Protein AF-A0A534QLN1-F1 (afdb_monomer_lite)

Secondary structure (DSSP, 8-state):
-EEE-S-TTT--HHHHHHHHHHTTPPTT-EEE---HHHHHHHHHHTT---SSHHHHT-TT----EEEEEEGGGTEEEEEETTS-HHHHHHHHHHTTTS--TT----GGGG-S-PPS----PPPTT-PPPPPPPPPPPPPP-

pLDDT: mean 77.57, std 23.84, range [29.12, 98.19]

Sequence (141 aa):
MYSITLKPEGDTAAVLKRYAATHGVKPGWLFLTGGRDDVETLRRRLGFVDPDPAVDADTSQHIGVVLYGNDALDRWAACPALTDPDEIAKYVLWMDGGKVAGMRIDASVDRVSRPGRARRWRPCGAAPSARAARPLPRRCA

Foldseek 3Di:
DEAEAQCLV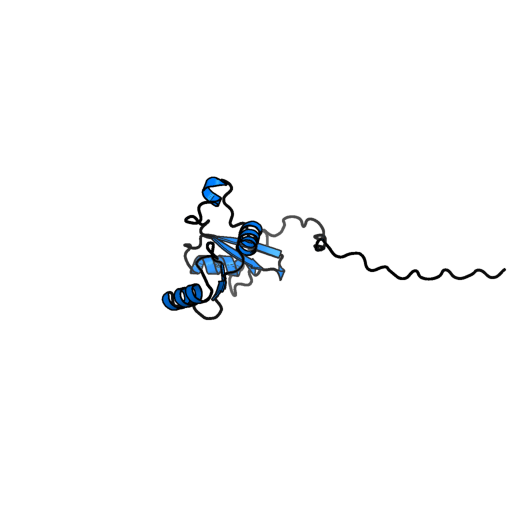PCDPVNVVVVCVVVVPDPPYYYDHDDNVVSVVCCVVQVFADPDVVQRPPSVDTPQWDKDADVVVPDIDIDHVPPDVVVVVVVNVVRVPQPPPPDDDDPPVVPPDDDPDDDPDDDPDDDDDDDDDDDDDDDDD

Structure (mmCIF, N/CA/C/O backbone):
data_AF-A0A534QLN1-F1
#
_entry.id   AF-A0A534QLN1-F1
#
loop_
_atom_site.group_PDB
_atom_site.id
_atom_site.type_symbol
_atom_site.label_atom_id
_atom_site.label_alt_id
_atom_site.label_comp_id
_atom_site.label_asym_id
_atom_site.label_entity_id
_atom_site.label_seq_id
_atom_site.pdbx_PDB_ins_code
_atom_site.Cartn_x
_atom_site.Cartn_y
_atom_site.Cartn_z
_atom_site.occupancy
_atom_site.B_iso_or_equiv
_atom_site.auth_seq_id
_atom_site.auth_comp_id
_atom_site.auth_asym_id
_atom_site.auth_atom_id
_atom_site.pdbx_PDB_model_num
ATOM 1 N N . MET A 1 1 ? -1.402 4.164 6.921 1.00 92.31 1 MET A N 1
ATOM 2 C CA . MET A 1 1 ? -0.892 3.087 6.043 1.00 92.31 1 MET A CA 1
ATOM 3 C C . MET A 1 1 ? -1.979 2.690 5.059 1.00 92.31 1 MET A C 1
ATOM 5 O O . MET A 1 1 ? -3.153 2.779 5.407 1.00 92.31 1 MET A O 1
ATOM 9 N N . TYR A 1 2 ? -1.607 2.280 3.850 1.00 95.38 2 TYR A N 1
ATOM 10 C CA . TYR A 1 2 ? -2.551 1.836 2.827 1.00 95.38 2 TYR A CA 1
ATOM 11 C C . TYR A 1 2 ? -2.143 0.455 2.316 1.00 95.38 2 TYR A C 1
ATOM 13 O O . TYR A 1 2 ? -0.972 0.242 2.013 1.00 95.38 2 TYR A O 1
ATOM 21 N N . SER A 1 3 ? -3.105 -0.457 2.207 1.00 95.12 3 SER A N 1
ATOM 22 C CA . SER A 1 3 ? -2.960 -1.741 1.515 1.00 95.12 3 SER A CA 1
ATOM 23 C C . SER A 1 3 ? -3.901 -1.748 0.320 1.00 95.12 3 SER A C 1
ATOM 25 O O . SER A 1 3 ? -5.092 -1.502 0.485 1.00 95.12 3 SER A O 1
ATOM 27 N N . ILE A 1 4 ? -3.379 -1.996 -0.876 1.00 95.19 4 ILE A N 1
ATOM 28 C CA . ILE A 1 4 ? -4.146 -1.984 -2.127 1.00 95.19 4 ILE A CA 1
ATOM 29 C C . ILE A 1 4 ? -4.234 -3.428 -2.623 1.00 95.19 4 ILE A C 1
ATOM 31 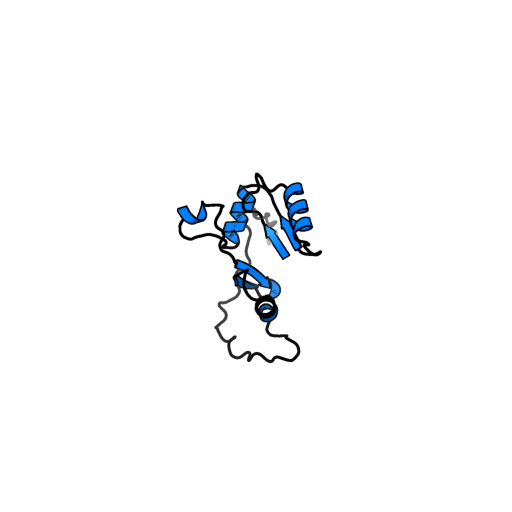O O . ILE A 1 4 ? -3.216 -4.117 -2.665 1.00 95.19 4 ILE A O 1
ATOM 35 N N . THR A 1 5 ? -5.437 -3.901 -2.950 1.00 95.06 5 THR A N 1
ATOM 36 C CA . THR A 1 5 ? -5.625 -5.259 -3.491 1.00 95.06 5 THR A CA 1
ATOM 37 C C . THR A 1 5 ? -5.010 -5.419 -4.889 1.00 95.06 5 THR A C 1
ATOM 39 O O . THR A 1 5 ? -4.990 -4.470 -5.668 1.00 95.06 5 THR A O 1
ATOM 42 N N . LEU A 1 6 ? -4.562 -6.636 -5.224 1.00 93.19 6 LEU A N 1
ATOM 43 C CA . LEU A 1 6 ? -4.213 -7.056 -6.591 1.00 93.19 6 LEU A CA 1
ATOM 44 C C . LEU A 1 6 ? -5.404 -7.649 -7.367 1.00 93.19 6 LEU A C 1
ATOM 46 O O . LEU A 1 6 ? -5.293 -7.888 -8.566 1.00 93.19 6 LEU A O 1
ATOM 50 N N . LYS A 1 7 ? -6.528 -7.924 -6.692 1.00 93.94 7 LYS A N 1
ATOM 51 C CA . LYS A 1 7 ? -7.698 -8.638 -7.231 1.00 93.94 7 LYS A CA 1
ATOM 52 C C . LYS A 1 7 ? -8.984 -7.828 -7.021 1.00 93.94 7 LYS A C 1
ATOM 54 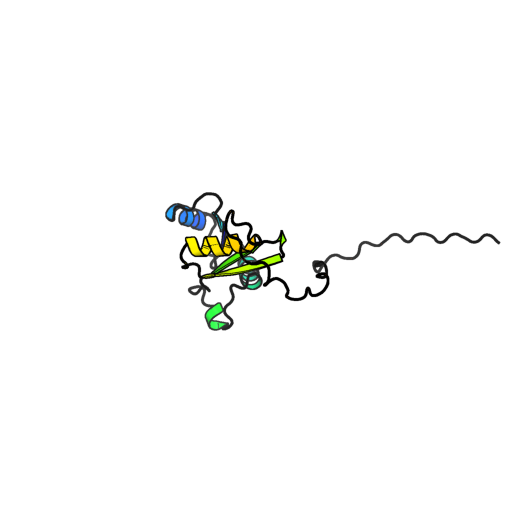O O . LYS A 1 7 ? -9.890 -8.289 -6.318 1.00 93.94 7 LYS A O 1
ATOM 59 N N . PRO A 1 8 ? -9.085 -6.616 -7.597 1.00 95.38 8 PRO A N 1
ATOM 60 C CA . PRO A 1 8 ? -10.215 -5.718 -7.363 1.00 95.38 8 PRO A CA 1
ATOM 61 C C . PRO A 1 8 ? -11.581 -6.301 -7.755 1.00 95.38 8 PRO A C 1
ATOM 63 O O . PRO A 1 8 ? -12.601 -5.880 -7.214 1.00 95.38 8 PRO A O 1
ATOM 66 N N . GLU A 1 9 ? -11.624 -7.287 -8.654 1.00 94.69 9 GLU A N 1
ATOM 67 C CA . GLU A 1 9 ? -12.858 -7.943 -9.096 1.00 94.69 9 GLU A CA 1
ATOM 68 C C . GLU A 1 9 ? -13.496 -8.814 -8.000 1.00 94.69 9 GLU A C 1
ATOM 70 O O . GLU A 1 9 ? -14.715 -8.979 -7.977 1.00 94.69 9 GLU A O 1
ATOM 75 N N . GLY A 1 10 ? -12.684 -9.368 -7.091 1.00 94.81 10 GLY A N 1
ATOM 76 C CA . GLY A 1 10 ? -13.143 -10.181 -5.957 1.00 94.81 10 GLY A CA 1
ATOM 77 C C . GLY A 1 10 ? -13.092 -9.436 -4.621 1.00 94.81 10 GLY A C 1
ATOM 78 O O . GLY A 1 10 ? -13.991 -9.571 -3.784 1.00 94.81 10 GLY A O 1
ATOM 79 N N . ASP A 1 11 ? -12.077 -8.594 -4.438 1.00 96.81 11 ASP A N 1
ATOM 80 C CA . ASP A 1 11 ? -11.823 -7.859 -3.202 1.00 96.81 11 ASP A CA 1
ATOM 81 C C . ASP A 1 11 ? -12.642 -6.568 -3.148 1.00 96.81 11 ASP A C 1
ATOM 83 O O . ASP A 1 11 ? -12.138 -5.442 -3.207 1.00 96.81 11 ASP A O 1
ATOM 87 N N . THR A 1 12 ? -13.957 -6.741 -3.023 1.00 97.38 12 THR A N 1
ATOM 88 C CA . THR A 1 12 ? -14.887 -5.628 -2.820 1.00 97.38 12 THR A CA 1
ATOM 89 C C . THR A 1 12 ? -14.611 -4.913 -1.495 1.00 97.38 12 THR A C 1
ATOM 91 O O . THR A 1 12 ? -14.087 -5.493 -0.540 1.00 97.38 12 THR A O 1
ATOM 94 N N . ALA A 1 13 ? -15.056 -3.661 -1.370 1.00 96.94 13 ALA A N 1
ATOM 95 C CA . ALA A 1 13 ? -14.912 -2.898 -0.128 1.00 96.94 13 ALA A CA 1
ATOM 96 C C . ALA A 1 13 ? -15.505 -3.625 1.099 1.00 96.94 13 ALA A C 1
ATOM 98 O O . ALA A 1 13 ? -14.961 -3.539 2.200 1.00 96.94 13 ALA A O 1
ATOM 99 N N . ALA A 1 14 ? -16.596 -4.380 0.923 1.00 97.81 14 ALA A N 1
ATOM 100 C CA . ALA A 1 14 ? -17.194 -5.176 1.993 1.00 97.81 14 ALA A CA 1
ATOM 101 C C . ALA A 1 14 ? -16.312 -6.370 2.402 1.00 97.81 14 ALA A C 1
ATOM 103 O O . ALA A 1 14 ? -16.180 -6.644 3.598 1.00 97.81 14 ALA A O 1
ATOM 104 N N . VAL A 1 15 ? -15.693 -7.053 1.432 1.00 98.19 15 VAL A N 1
ATOM 105 C CA . VAL A 1 15 ? -14.738 -8.148 1.672 1.00 98.19 15 VAL A CA 1
ATOM 106 C C . VAL A 1 15 ? -13.506 -7.617 2.401 1.00 98.19 15 VAL A C 1
ATOM 108 O O . VAL A 1 15 ? -13.159 -8.132 3.461 1.00 98.19 15 VAL A O 1
ATOM 111 N N . LEU A 1 16 ? -12.916 -6.522 1.918 1.00 98.12 16 LEU A N 1
ATOM 112 C CA . LEU A 1 16 ? -11.744 -5.903 2.542 1.00 98.12 16 LEU A CA 1
ATOM 113 C C . LEU A 1 16 ? -12.035 -5.366 3.947 1.00 98.12 16 LEU A C 1
ATOM 115 O O . LEU A 1 16 ? -11.206 -5.499 4.845 1.00 98.12 16 LEU A O 1
ATOM 119 N N . LYS A 1 17 ? -13.234 -4.820 4.186 1.00 96.94 17 LYS A N 1
ATOM 120 C CA . LYS A 1 17 ? -13.655 -4.401 5.530 1.00 96.94 17 LYS A CA 1
ATOM 121 C C . LYS A 1 17 ? -13.719 -5.584 6.498 1.00 96.94 17 LYS A C 1
ATOM 123 O O . LYS A 1 17 ? -13.286 -5.454 7.642 1.00 96.94 17 LYS A O 1
ATOM 128 N N . ARG A 1 18 ? -14.245 -6.732 6.053 1.00 97.88 18 ARG A N 1
ATOM 129 C CA . ARG A 1 18 ? -14.246 -7.970 6.851 1.00 97.88 18 ARG A CA 1
ATOM 130 C C . ARG A 1 18 ? -12.822 -8.462 7.089 1.00 97.88 18 ARG A C 1
ATOM 132 O O . ARG A 1 18 ? -12.481 -8.736 8.232 1.00 97.88 18 ARG A O 1
ATOM 139 N N . TYR A 1 19 ? -11.988 -8.484 6.051 1.00 97.44 19 TYR A N 1
ATOM 140 C CA . TYR A 1 19 ? -10.581 -8.868 6.149 1.00 97.44 19 TYR A CA 1
ATOM 141 C C . TYR A 1 19 ? -9.831 -8.030 7.194 1.00 97.44 19 TYR A C 1
ATOM 143 O O . TYR A 1 19 ? -9.180 -8.585 8.079 1.00 97.44 19 TYR A O 1
ATOM 151 N N . ALA A 1 20 ? -9.977 -6.703 7.148 1.00 97.25 20 ALA A N 1
ATOM 152 C CA . ALA A 1 20 ? -9.347 -5.792 8.099 1.00 97.25 20 ALA A CA 1
ATOM 153 C C . ALA A 1 20 ? -9.827 -6.030 9.544 1.00 97.25 20 ALA A C 1
ATOM 155 O O . ALA A 1 20 ? -9.020 -6.010 10.474 1.00 97.25 20 ALA A O 1
ATOM 156 N N . ALA A 1 21 ? -11.123 -6.304 9.737 1.00 96.81 21 ALA A N 1
ATOM 157 C CA . ALA A 1 21 ? -11.677 -6.632 11.050 1.00 96.81 21 ALA A CA 1
ATOM 158 C C . ALA A 1 21 ? -11.121 -7.959 11.594 1.00 96.81 21 ALA A C 1
ATOM 160 O O . ALA A 1 21 ? -10.713 -8.015 12.753 1.00 96.81 21 ALA A O 1
ATOM 161 N N . THR A 1 22 ? -11.045 -9.000 10.758 1.00 97.75 22 THR A N 1
ATOM 162 C CA . THR A 1 22 ? -10.487 -10.311 11.129 1.00 97.75 22 THR A CA 1
ATOM 163 C C . THR A 1 22 ? -9.024 -10.217 11.564 1.00 97.75 22 THR A C 1
ATOM 165 O O . THR A 1 22 ? -8.622 -10.915 12.488 1.00 97.75 22 THR A O 1
ATOM 168 N N . HIS A 1 23 ? -8.243 -9.322 10.954 1.00 96.31 23 HIS A N 1
ATOM 169 C CA . HIS A 1 23 ? -6.825 -9.128 11.277 1.00 96.31 23 HIS A CA 1
ATOM 170 C C . HIS A 1 23 ? -6.572 -8.061 12.356 1.00 96.31 23 HIS A C 1
ATOM 172 O O . HIS A 1 23 ? -5.424 -7.711 12.618 1.00 96.31 23 HIS A O 1
ATOM 178 N N . GLY A 1 24 ? -7.620 -7.521 12.990 1.00 96.38 24 GLY A N 1
ATOM 179 C CA . GLY A 1 24 ? -7.469 -6.562 14.090 1.00 96.38 24 GLY A CA 1
ATOM 180 C C . GLY A 1 24 ? -6.805 -5.239 13.690 1.00 96.38 24 GLY A C 1
ATOM 181 O O . GLY A 1 24 ? -6.156 -4.598 14.525 1.00 96.38 24 GLY A O 1
ATOM 182 N N . VAL A 1 25 ? -6.961 -4.834 12.425 1.00 96.44 25 VAL A N 1
ATOM 183 C CA . VAL A 1 25 ? -6.364 -3.617 11.859 1.00 96.44 25 VAL A CA 1
ATOM 184 C C . VAL A 1 25 ? -6.780 -2.386 12.669 1.00 96.44 25 VAL A C 1
ATOM 186 O O . VAL A 1 25 ? -7.945 -2.214 13.034 1.00 96.44 25 VAL A O 1
ATOM 189 N N . LYS A 1 26 ? -5.810 -1.516 12.969 1.00 94.44 26 LYS A N 1
ATOM 190 C CA . LYS A 1 26 ? -6.013 -0.312 13.786 1.00 94.44 26 LYS A CA 1
ATOM 191 C C . LYS A 1 26 ? -6.436 0.896 12.938 1.00 94.44 26 LYS A C 1
ATOM 193 O O . LYS A 1 26 ? -6.128 0.944 11.743 1.00 94.44 26 LYS A O 1
ATOM 198 N N . PRO A 1 27 ? -7.110 1.897 13.541 1.00 94.81 27 PRO A N 1
ATOM 199 C CA . PRO A 1 27 ? -7.417 3.152 12.859 1.00 94.81 27 PRO A CA 1
ATOM 200 C C . PRO A 1 27 ? -6.172 3.773 12.208 1.00 94.81 27 PRO A C 1
ATOM 202 O O . PRO A 1 27 ? -5.085 3.736 12.778 1.00 94.81 27 PRO A O 1
ATOM 205 N N . GLY A 1 28 ? -6.332 4.343 11.012 1.00 94.50 28 GLY A N 1
ATOM 206 C CA . GLY A 1 28 ? -5.226 4.917 10.232 1.00 94.50 28 GLY A CA 1
ATOM 207 C C . GLY A 1 28 ? -4.561 3.949 9.244 1.00 94.50 28 GLY A C 1
ATOM 208 O O . GLY A 1 28 ? -3.730 4.380 8.438 1.00 94.50 28 GLY A O 1
ATOM 209 N N . TRP A 1 29 ? -4.942 2.667 9.242 1.00 96.81 29 TRP A N 1
ATOM 210 C CA . TRP A 1 29 ? -4.609 1.723 8.175 1.00 96.81 29 TRP A CA 1
ATOM 211 C C . TRP A 1 29 ? -5.853 1.396 7.345 1.00 96.81 29 TRP A C 1
ATOM 213 O O . TRP A 1 29 ? -6.829 0.845 7.850 1.00 96.81 29 TRP A O 1
ATOM 223 N N . LEU A 1 30 ? -5.822 1.768 6.065 1.00 96.56 30 LEU A N 1
ATOM 224 C CA . LEU A 1 30 ? -6.920 1.572 5.124 1.00 96.56 30 LEU A CA 1
ATOM 225 C C . LEU A 1 30 ? -6.602 0.484 4.096 1.00 96.56 30 LEU A C 1
ATOM 227 O O . LEU A 1 30 ? -5.482 0.391 3.598 1.00 96.56 30 LEU A O 1
ATOM 231 N N . PHE A 1 31 ? -7.621 -0.305 3.765 1.00 97.62 31 PHE A N 1
ATOM 232 C CA . PHE A 1 31 ? -7.591 -1.306 2.703 1.00 97.62 31 PHE A CA 1
ATOM 233 C C . PHE A 1 31 ? -8.395 -0.770 1.521 1.00 97.62 31 PHE A C 1
ATOM 235 O O . PHE A 1 31 ? -9.548 -0.369 1.689 1.00 97.62 31 PHE A O 1
ATOM 242 N N . LEU A 1 32 ? -7.767 -0.718 0.352 1.00 96.88 32 LEU A N 1
ATOM 243 C CA . LEU A 1 32 ? -8.268 -0.036 -0.833 1.00 96.88 32 LEU A CA 1
ATOM 244 C C . LEU A 1 32 ? -8.487 -1.027 -1.980 1.00 96.88 32 LEU A C 1
ATOM 246 O O . LEU A 1 32 ? -7.720 -1.971 -2.166 1.00 96.88 32 LEU A O 1
ATOM 250 N N . THR A 1 33 ? -9.528 -0.756 -2.761 1.00 97.50 33 THR A N 1
ATOM 251 C CA . THR A 1 33 ? -9.886 -1.430 -4.016 1.00 97.50 33 THR A CA 1
ATOM 252 C C . THR A 1 33 ? -10.358 -0.376 -5.023 1.00 97.50 33 THR A C 1
ATOM 254 O O . THR A 1 33 ? -10.503 0.793 -4.654 1.00 97.50 33 THR A O 1
ATOM 257 N N . GLY A 1 34 ? -10.583 -0.748 -6.281 1.00 96.19 34 GLY A N 1
ATOM 258 C CA . GLY A 1 34 ? -10.936 0.199 -7.341 1.00 96.19 34 GLY A CA 1
ATOM 259 C C . GLY A 1 34 ? -11.131 -0.464 -8.700 1.00 96.19 34 GLY A C 1
ATOM 260 O O . GLY A 1 34 ? -11.367 -1.666 -8.777 1.00 96.19 34 GLY A O 1
ATOM 261 N N . GLY A 1 35 ? -11.038 0.318 -9.777 1.00 96.94 35 GLY A N 1
ATOM 262 C CA . GLY A 1 35 ? -11.006 -0.227 -11.132 1.00 96.94 35 GLY A CA 1
ATOM 263 C C . GLY A 1 35 ? -9.721 -1.019 -11.383 1.00 96.94 35 GLY A C 1
ATOM 264 O O . GLY A 1 35 ? -8.659 -0.665 -10.870 1.00 96.94 35 GLY A O 1
ATOM 265 N N . ARG A 1 36 ? -9.805 -2.077 -12.198 1.00 95.31 36 ARG A N 1
ATOM 266 C CA . ARG A 1 36 ? -8.650 -2.914 -12.566 1.00 95.31 36 ARG A CA 1
ATOM 267 C C . ARG A 1 36 ? -7.493 -2.088 -13.130 1.00 95.31 36 ARG A C 1
ATOM 269 O O . ARG A 1 36 ? -6.362 -2.224 -12.674 1.00 95.31 36 ARG A O 1
ATOM 276 N N . ASP A 1 37 ? -7.799 -1.198 -14.069 1.00 96.31 37 ASP A N 1
ATOM 277 C CA . ASP A 1 37 ? -6.800 -0.364 -14.743 1.00 96.31 37 ASP A CA 1
ATOM 278 C C . ASP A 1 37 ? -6.174 0.674 -13.799 1.00 96.31 37 ASP A C 1
ATOM 280 O O . ASP A 1 37 ? -4.988 0.989 -13.919 1.00 96.31 37 ASP A O 1
ATOM 284 N N . ASP A 1 38 ? -6.936 1.169 -12.819 1.00 96.81 38 ASP A N 1
ATOM 285 C CA . ASP A 1 38 ? -6.433 2.095 -11.800 1.00 96.81 38 ASP A CA 1
ATOM 286 C C . ASP A 1 38 ? -5.466 1.388 -10.847 1.00 96.81 38 ASP A C 1
ATOM 288 O O . ASP A 1 38 ? -4.374 1.891 -10.575 1.00 96.81 38 ASP A O 1
ATOM 292 N N . VAL A 1 39 ? -5.845 0.198 -10.367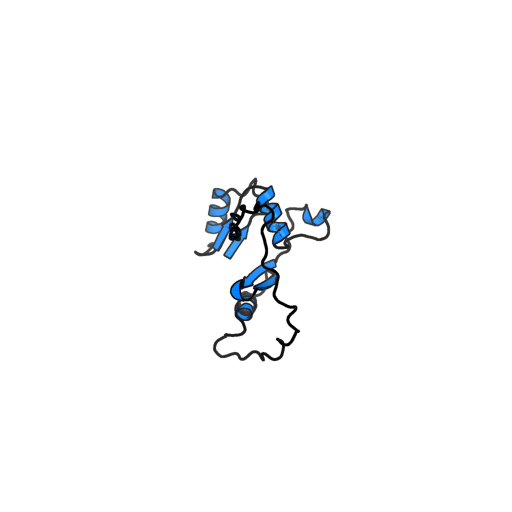 1.00 95.56 39 VAL A N 1
ATOM 293 C CA . VAL A 1 39 ? -4.995 -0.643 -9.512 1.00 95.56 39 VAL A CA 1
ATOM 294 C C . VAL A 1 39 ? -3.702 -0.998 -10.241 1.00 95.56 39 VAL A C 1
ATOM 296 O O . VAL A 1 39 ? -2.620 -0.829 -9.680 1.00 95.56 39 VAL A O 1
ATOM 299 N N . GLU A 1 40 ? -3.795 -1.411 -11.504 1.00 94.12 40 GLU A N 1
ATOM 300 C CA . GLU A 1 40 ? -2.629 -1.738 -12.323 1.00 94.12 40 GLU A CA 1
ATOM 301 C C . GLU A 1 40 ? -1.734 -0.515 -12.562 1.00 94.12 40 GLU A C 1
ATOM 303 O O . GLU A 1 40 ? -0.507 -0.590 -12.445 1.00 94.12 40 GLU A O 1
ATOM 308 N N . THR A 1 41 ? -2.336 0.646 -12.825 1.00 96.31 41 THR A N 1
ATOM 309 C CA . THR A 1 41 ? -1.600 1.905 -12.971 1.00 96.31 41 THR A CA 1
ATOM 310 C C . THR A 1 41 ? -0.841 2.250 -11.692 1.00 96.31 41 THR A C 1
ATOM 312 O O . THR A 1 41 ? 0.349 2.569 -11.756 1.00 96.31 41 THR A O 1
ATOM 315 N N . LEU A 1 42 ? -1.489 2.165 -10.527 1.00 95.06 42 LEU A N 1
ATOM 316 C CA . LEU A 1 42 ? -0.852 2.427 -9.235 1.00 95.06 42 LEU A CA 1
ATOM 317 C C . LEU A 1 42 ? 0.287 1.444 -8.972 1.00 95.06 42 LEU A C 1
ATOM 319 O O . LEU A 1 42 ? 1.395 1.872 -8.653 1.00 95.06 42 LEU A O 1
ATOM 323 N N . ARG A 1 43 ? 0.046 0.146 -9.168 1.00 93.56 43 ARG A N 1
ATOM 324 C CA . ARG A 1 43 ? 1.040 -0.914 -8.986 1.00 93.56 43 ARG A CA 1
ATOM 325 C C . ARG A 1 43 ? 2.305 -0.642 -9.804 1.00 93.56 43 ARG A C 1
ATOM 327 O O . ARG A 1 43 ? 3.403 -0.635 -9.246 1.00 93.56 43 ARG A O 1
ATOM 334 N N . ARG A 1 44 ? 2.153 -0.303 -11.092 1.00 92.94 44 ARG A N 1
ATOM 335 C CA . ARG A 1 4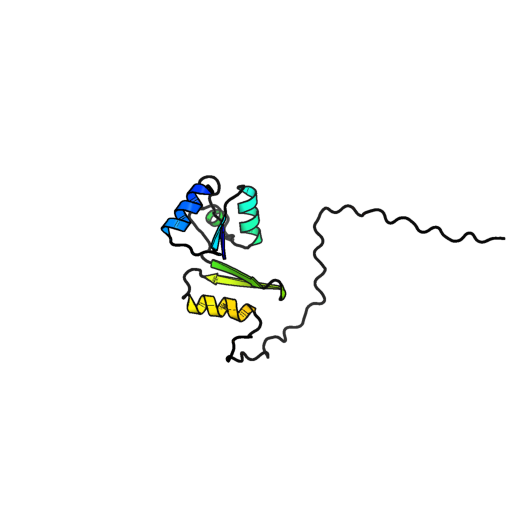4 ? 3.278 0.049 -11.977 1.00 92.94 44 ARG A CA 1
ATOM 336 C C . ARG A 1 44 ? 3.987 1.335 -11.570 1.00 92.94 44 ARG A C 1
ATOM 338 O O . ARG A 1 44 ? 5.214 1.380 -11.564 1.00 92.94 44 ARG A O 1
ATOM 345 N N . ARG A 1 45 ? 3.242 2.385 -11.220 1.00 94.12 45 ARG A N 1
ATOM 346 C CA . ARG A 1 45 ? 3.819 3.690 -10.844 1.00 94.12 45 ARG A CA 1
ATOM 347 C C . ARG A 1 45 ? 4.552 3.664 -9.509 1.00 94.12 45 ARG A C 1
ATOM 349 O O . ARG A 1 45 ? 5.500 4.421 -9.341 1.00 94.12 45 ARG A O 1
ATOM 356 N N . LEU A 1 46 ? 4.125 2.800 -8.596 1.00 92.25 46 LEU A N 1
ATOM 357 C CA . LEU A 1 46 ? 4.743 2.606 -7.287 1.00 92.25 46 LEU A CA 1
ATOM 358 C C . LEU A 1 46 ? 5.875 1.564 -7.311 1.00 92.25 46 LEU A C 1
ATOM 360 O O . LEU A 1 46 ? 6.497 1.327 -6.282 1.00 92.25 46 LEU A O 1
ATOM 364 N N . GLY A 1 47 ? 6.167 0.960 -8.469 1.00 91.12 47 GLY A N 1
ATOM 365 C CA . GLY A 1 47 ? 7.278 0.019 -8.626 1.00 91.12 47 GLY A CA 1
ATOM 366 C C . GLY A 1 47 ? 7.002 -1.396 -8.107 1.00 91.12 47 GLY A C 1
ATOM 367 O O . GLY A 1 47 ? 7.939 -2.168 -7.943 1.00 91.12 47 GLY A O 1
ATOM 368 N N . PHE A 1 48 ? 5.740 -1.765 -7.875 1.00 91.94 48 PHE A N 1
ATOM 369 C CA . PHE A 1 48 ? 5.339 -3.119 -7.475 1.00 91.94 48 PHE A CA 1
ATOM 370 C C . PHE A 1 48 ? 5.206 -4.050 -8.690 1.00 91.94 48 PHE A C 1
ATOM 372 O O . PHE A 1 48 ? 4.154 -4.651 -8.900 1.00 91.94 48 PHE A O 1
ATOM 379 N N . VAL A 1 49 ? 6.249 -4.119 -9.518 1.00 91.56 49 VAL A N 1
ATOM 380 C CA . VAL A 1 49 ? 6.276 -4.850 -10.795 1.00 91.56 49 VAL A CA 1
ATOM 381 C C . VAL A 1 49 ? 7.454 -5.804 -10.807 1.00 91.56 49 VAL A C 1
ATOM 383 O O . VAL A 1 49 ? 8.563 -5.403 -10.456 1.00 91.56 49 VAL A O 1
ATOM 386 N N . ASP A 1 50 ? 7.215 -7.036 -11.242 1.00 92.06 50 ASP A N 1
ATOM 387 C CA . ASP A 1 50 ? 8.295 -7.973 -11.530 1.00 92.06 50 ASP A CA 1
ATOM 388 C C . ASP A 1 50 ? 8.870 -7.698 -12.934 1.00 92.06 50 ASP A C 1
ATOM 390 O O . ASP A 1 50 ? 8.106 -7.447 -13.875 1.00 92.06 50 ASP A O 1
ATOM 394 N N . PRO A 1 51 ? 10.205 -7.684 -13.115 1.00 91.19 51 PRO A N 1
ATOM 395 C CA . PRO A 1 51 ? 10.803 -7.525 -14.437 1.00 91.19 51 PRO A CA 1
ATOM 396 C C . PRO A 1 51 ? 10.475 -8.674 -15.403 1.00 91.19 51 PRO A C 1
ATOM 398 O O . PRO A 1 51 ? 10.522 -8.445 -16.613 1.00 91.19 51 PRO A O 1
ATOM 401 N N . ASP A 1 52 ? 10.158 -9.876 -14.910 1.00 93.81 52 ASP A N 1
ATOM 402 C CA . ASP A 1 52 ? 9.654 -10.982 -15.722 1.00 93.81 52 ASP A CA 1
ATOM 403 C C . ASP A 1 52 ? 8.125 -10.858 -15.896 1.00 93.81 52 ASP A C 1
ATOM 405 O O . ASP A 1 52 ? 7.374 -11.036 -14.934 1.00 93.81 52 ASP A O 1
ATOM 409 N N . PRO A 1 53 ? 7.616 -10.608 -17.121 1.00 92.56 53 PRO A N 1
ATOM 410 C CA . PRO A 1 53 ? 6.183 -10.452 -17.361 1.00 92.56 53 PRO A CA 1
ATOM 411 C C . PRO A 1 53 ? 5.342 -11.683 -17.006 1.00 92.56 53 PRO A C 1
ATOM 413 O O . PRO A 1 53 ? 4.157 -11.537 -16.710 1.00 92.56 53 PRO A O 1
ATOM 416 N N . ALA A 1 54 ? 5.915 -12.890 -17.068 1.00 94.12 54 ALA A N 1
ATOM 417 C CA . ALA A 1 54 ? 5.196 -14.111 -16.719 1.00 94.12 54 ALA A CA 1
ATOM 418 C C . ALA A 1 54 ? 4.987 -14.216 -15.202 1.00 94.12 54 ALA A C 1
ATOM 420 O O . ALA A 1 54 ? 3.913 -14.624 -14.764 1.00 94.12 54 ALA A O 1
ATOM 421 N N . VAL A 1 55 ? 5.985 -13.797 -14.417 1.00 92.69 55 VAL A N 1
ATOM 422 C CA . VAL A 1 55 ? 5.891 -13.708 -12.953 1.00 92.69 55 VAL A CA 1
ATOM 423 C C . VAL A 1 55 ? 4.980 -12.548 -12.548 1.00 92.69 55 VAL A C 1
ATOM 425 O O . VAL A 1 55 ? 4.107 -12.725 -11.705 1.00 92.69 55 VAL A O 1
ATOM 428 N N . ASP A 1 56 ? 5.109 -11.390 -13.203 1.00 92.19 56 ASP A N 1
ATOM 429 C CA . ASP A 1 56 ? 4.286 -10.196 -12.952 1.00 92.19 56 ASP A CA 1
ATOM 430 C C . ASP A 1 56 ? 2.786 -10.444 -13.176 1.00 92.19 56 ASP A C 1
ATOM 432 O O . ASP A 1 56 ? 1.939 -9.881 -12.481 1.00 92.19 56 ASP A O 1
ATOM 436 N N . ALA A 1 57 ? 2.449 -11.287 -14.158 1.00 90.56 57 ALA A N 1
ATOM 437 C CA . ALA A 1 57 ? 1.072 -11.652 -14.474 1.00 90.56 57 ALA A CA 1
ATOM 438 C C . ALA A 1 57 ? 0.448 -12.623 -13.453 1.00 90.56 57 ALA A C 1
ATOM 440 O O . ALA A 1 57 ? -0.783 -12.718 -13.372 1.00 90.56 57 ALA A O 1
ATOM 441 N N . ASP A 1 58 ? 1.257 -13.343 -12.669 1.00 91.62 58 ASP A N 1
ATOM 442 C CA . ASP A 1 58 ? 0.761 -14.246 -11.635 1.00 91.62 58 ASP A CA 1
ATOM 443 C C . ASP A 1 58 ? 0.350 -13.465 -10.379 1.00 91.62 58 ASP A C 1
ATOM 445 O O . ASP A 1 58 ? 1.133 -13.202 -9.472 1.00 91.62 58 ASP A O 1
ATOM 449 N N . THR A 1 59 ? -0.943 -13.158 -10.283 1.00 86.00 59 THR A N 1
ATOM 450 C CA . THR A 1 59 ? -1.543 -12.462 -9.127 1.00 86.00 59 THR A CA 1
ATOM 451 C C . THR A 1 59 ? -1.511 -13.246 -7.805 1.00 86.00 59 THR A C 1
ATOM 453 O O . THR A 1 59 ? -2.038 -12.767 -6.795 1.00 86.00 59 THR A O 1
ATOM 456 N N . SER A 1 60 ? -0.981 -14.475 -7.785 1.00 86.94 60 SER A N 1
ATOM 457 C CA . SER A 1 60 ? -0.653 -15.177 -6.540 1.00 86.94 60 SER A CA 1
ATOM 458 C C . SER A 1 60 ? 0.692 -14.727 -5.953 1.00 86.94 60 SER A C 1
ATOM 460 O O . SER A 1 60 ? 0.901 -14.857 -4.745 1.00 86.94 60 SER A O 1
ATOM 462 N N . GLN A 1 61 ? 1.560 -14.131 -6.776 1.00 84.06 61 GLN A N 1
ATOM 463 C CA . GLN A 1 61 ? 2.834 -13.547 -6.376 1.00 84.06 61 GLN A CA 1
ATOM 464 C C . GLN A 1 61 ? 2.675 -12.067 -6.011 1.00 84.06 61 GLN A C 1
ATOM 466 O O . GLN A 1 61 ? 1.799 -11.356 -6.502 1.00 84.06 61 GLN A O 1
ATOM 471 N N . HIS A 1 62 ? 3.538 -11.590 -5.117 1.00 81.75 62 HIS A N 1
ATOM 472 C CA . HIS A 1 62 ? 3.670 -10.174 -4.794 1.00 81.75 62 HIS A CA 1
ATOM 473 C C . HIS A 1 62 ? 5.086 -9.895 -4.284 1.00 81.75 62 HIS A C 1
ATOM 475 O O . HIS A 1 62 ? 5.679 -10.719 -3.594 1.00 81.75 62 HIS A O 1
ATOM 481 N N . ILE A 1 63 ? 5.615 -8.706 -4.583 1.00 82.44 63 ILE A N 1
ATOM 482 C CA . ILE A 1 63 ? 7.030 -8.347 -4.363 1.00 82.44 63 ILE A CA 1
ATOM 483 C C . ILE A 1 63 ? 7.437 -8.264 -2.871 1.00 82.44 63 ILE A C 1
ATOM 485 O O . ILE A 1 63 ? 8.610 -8.106 -2.552 1.00 82.44 63 ILE A O 1
ATOM 489 N N . GLY A 1 64 ? 6.479 -8.371 -1.940 1.00 87.75 64 GLY A N 1
ATOM 490 C CA . GLY A 1 64 ? 6.747 -8.524 -0.506 1.00 87.75 64 GLY A CA 1
ATOM 491 C C . GLY A 1 64 ? 7.404 -7.321 0.182 1.00 87.75 64 GLY A C 1
ATOM 492 O O . GLY A 1 64 ? 8.075 -7.509 1.195 1.00 87.75 64 GLY A O 1
ATOM 493 N N 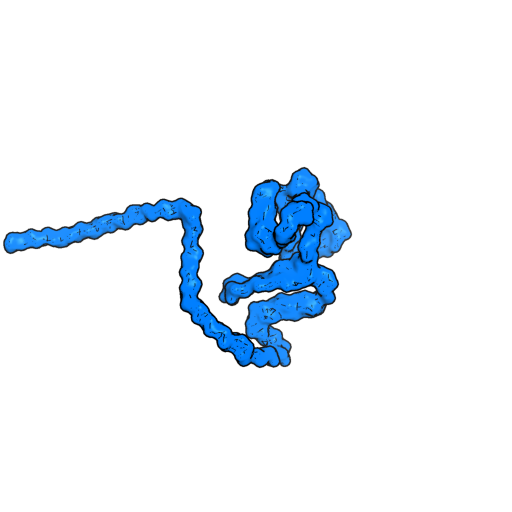. VAL A 1 65 ? 7.231 -6.095 -0.328 1.00 92.12 65 VAL A N 1
ATOM 494 C CA . VAL A 1 65 ? 7.820 -4.871 0.255 1.00 92.12 65 VAL A CA 1
ATOM 495 C C . VAL A 1 65 ? 6.770 -3.869 0.734 1.00 92.12 65 VAL A C 1
ATOM 497 O O . VAL A 1 65 ? 5.664 -3.790 0.202 1.00 92.12 65 VAL A O 1
ATOM 500 N N . VAL A 1 66 ? 7.149 -3.053 1.716 1.00 94.06 66 VAL A N 1
ATOM 501 C CA . VAL A 1 66 ? 6.443 -1.835 2.119 1.00 94.06 66 VAL A CA 1
ATOM 502 C C . VAL A 1 66 ? 7.168 -0.645 1.506 1.00 94.06 66 VAL A C 1
ATOM 504 O O . VAL A 1 66 ? 8.344 -0.426 1.792 1.00 94.06 66 VAL A O 1
ATOM 507 N N . LEU A 1 67 ? 6.456 0.131 0.687 1.00 95.25 67 LEU A N 1
ATOM 508 C CA . LEU A 1 67 ? 6.916 1.413 0.155 1.00 95.25 67 LEU A CA 1
ATOM 509 C C . LEU A 1 67 ? 6.517 2.544 1.111 1.00 95.25 67 LEU A C 1
ATOM 511 O O . LEU A 1 67 ? 5.369 2.620 1.553 1.00 95.25 67 LEU A O 1
ATOM 515 N N . TYR A 1 68 ? 7.453 3.438 1.405 1.00 94.44 68 TYR A N 1
ATOM 516 C CA . TYR A 1 68 ? 7.250 4.597 2.269 1.00 94.44 68 TYR A CA 1
ATOM 517 C C . TYR A 1 68 ? 8.010 5.809 1.717 1.00 94.44 68 TYR A C 1
ATOM 519 O O . TYR A 1 68 ? 8.998 5.679 0.993 1.00 94.44 68 TYR A O 1
ATOM 527 N N . GLY A 1 69 ? 7.529 7.012 2.029 1.00 93.44 69 GLY A N 1
ATOM 528 C CA . GLY A 1 69 ? 8.064 8.239 1.450 1.00 93.44 69 GLY A CA 1
ATOM 529 C C . GLY A 1 69 ? 7.830 9.465 2.322 1.00 93.44 69 GLY A C 1
ATOM 530 O O . GLY A 1 69 ? 6.861 9.529 3.077 1.00 93.44 69 GLY A O 1
ATOM 531 N N . ASN A 1 70 ? 8.729 10.437 2.189 1.00 93.44 70 ASN A N 1
ATOM 532 C CA . ASN A 1 70 ? 8.610 11.778 2.741 1.00 93.44 70 ASN A CA 1
ATOM 533 C C . ASN A 1 70 ? 8.633 12.774 1.570 1.00 93.44 70 ASN A C 1
ATOM 535 O O . ASN A 1 70 ? 9.691 13.095 1.025 1.00 93.44 70 ASN A O 1
ATOM 539 N N . ASP A 1 71 ? 7.445 13.246 1.190 1.00 90.75 71 ASP A N 1
ATOM 540 C CA . ASP A 1 71 ? 7.238 14.163 0.061 1.00 90.75 71 ASP A CA 1
ATOM 541 C C . ASP A 1 71 ? 7.913 15.526 0.278 1.00 90.75 71 ASP A C 1
ATOM 543 O O . ASP A 1 71 ? 8.465 16.110 -0.651 1.00 90.75 71 ASP A O 1
ATOM 547 N N . ALA A 1 72 ? 7.977 16.005 1.527 1.00 90.75 72 ALA A N 1
ATOM 548 C CA . ALA A 1 72 ? 8.626 17.277 1.849 1.00 90.75 72 ALA A CA 1
ATOM 549 C C . ALA A 1 72 ? 10.137 17.267 1.554 1.00 90.75 72 ALA A C 1
ATOM 551 O O . ALA A 1 72 ? 10.731 18.326 1.336 1.00 90.75 72 ALA A O 1
ATOM 552 N N . LEU A 1 73 ? 10.753 16.082 1.551 1.00 89.88 73 LEU A N 1
ATOM 553 C CA . LEU A 1 73 ? 12.164 15.874 1.230 1.00 89.88 73 LEU A CA 1
ATOM 554 C C . LEU A 1 73 ? 12.381 15.219 -0.139 1.00 89.88 73 LEU A C 1
ATOM 556 O O . LEU A 1 73 ? 13.535 14.999 -0.504 1.00 89.88 73 LEU A O 1
ATOM 560 N N . ASP A 1 74 ? 11.307 14.924 -0.878 1.00 90.81 74 ASP A N 1
ATOM 561 C CA . ASP A 1 74 ? 11.329 14.174 -2.140 1.00 90.81 74 ASP A CA 1
ATOM 562 C C . ASP A 1 74 ? 12.104 12.846 -2.020 1.00 90.81 74 ASP A C 1
ATOM 564 O O . ASP A 1 74 ? 12.948 12.495 -2.844 1.00 90.81 74 ASP A O 1
ATOM 568 N N . ARG A 1 75 ? 11.866 12.118 -0.920 1.00 90.44 75 ARG A N 1
ATOM 569 C CA . ARG A 1 75 ? 12.521 10.835 -0.628 1.00 90.44 75 ARG A CA 1
ATOM 570 C C . ARG A 1 75 ? 11.499 9.712 -0.616 1.00 90.44 75 ARG A C 1
ATOM 572 O O . ARG A 1 75 ? 10.476 9.812 0.056 1.00 90.44 75 ARG A O 1
ATOM 579 N N . TRP A 1 76 ? 11.835 8.612 -1.278 1.00 93.44 76 TRP A N 1
ATOM 580 C CA . TRP A 1 76 ? 11.056 7.376 -1.302 1.00 93.44 76 TRP A CA 1
ATOM 581 C C . TRP A 1 76 ? 11.986 6.183 -1.111 1.00 93.44 76 TRP A C 1
ATOM 583 O O . TRP A 1 76 ? 13.103 6.180 -1.626 1.00 93.44 76 TRP A O 1
ATOM 593 N N . ALA A 1 77 ? 11.532 5.186 -0.362 1.00 93.81 77 ALA A N 1
ATOM 594 C CA . ALA A 1 77 ? 12.277 3.966 -0.097 1.00 93.81 77 ALA A CA 1
ATOM 595 C C . ALA A 1 77 ? 11.320 2.786 0.119 1.00 93.81 77 ALA A C 1
ATOM 597 O O . ALA A 1 77 ? 10.115 2.962 0.312 1.00 93.81 77 ALA A O 1
ATOM 598 N N . ALA A 1 78 ? 11.864 1.574 0.067 1.00 94.31 78 ALA A N 1
ATOM 599 C CA . ALA A 1 78 ? 11.125 0.348 0.315 1.00 94.31 78 ALA A CA 1
ATOM 600 C C . ALA A 1 78 ? 11.923 -0.577 1.233 1.00 94.31 78 ALA A C 1
ATOM 602 O O . ALA A 1 78 ? 13.153 -0.580 1.204 1.00 94.31 78 ALA A O 1
ATOM 603 N N . CYS A 1 79 ? 11.218 -1.384 2.019 1.00 94.75 79 CYS A N 1
ATOM 604 C CA . CYS A 1 79 ? 11.812 -2.433 2.844 1.00 94.75 79 CYS A CA 1
ATOM 605 C C . CYS A 1 79 ? 10.971 -3.715 2.767 1.00 94.75 79 CYS A C 1
ATOM 607 O O . CYS A 1 79 ? 9.771 -3.625 2.494 1.00 94.75 79 CYS A O 1
ATOM 609 N N . PRO A 1 80 ? 11.547 -4.907 2.994 1.00 94.19 80 PRO A N 1
ATOM 610 C CA . PRO A 1 80 ? 10.773 -6.146 3.033 1.00 94.19 80 PRO A CA 1
ATOM 611 C C . PRO A 1 80 ? 9.687 -6.087 4.116 1.00 94.19 80 PRO A C 1
ATOM 613 O O . PRO A 1 80 ? 9.960 -5.704 5.252 1.00 94.19 80 PRO A O 1
ATOM 616 N N . ALA A 1 81 ? 8.462 -6.493 3.788 1.00 92.00 81 ALA A N 1
ATOM 617 C CA . ALA A 1 81 ? 7.305 -6.400 4.683 1.00 92.00 81 ALA A CA 1
ATOM 618 C C . ALA A 1 81 ? 7.395 -7.325 5.909 1.00 92.00 81 ALA A C 1
ATOM 620 O O . ALA A 1 81 ? 6.725 -7.081 6.907 1.00 92.00 81 ALA A O 1
ATOM 621 N N . LEU A 1 82 ? 8.224 -8.371 5.832 1.00 93.62 82 LEU A N 1
ATOM 622 C CA . LEU A 1 82 ? 8.481 -9.321 6.921 1.00 93.62 82 LEU A CA 1
ATOM 623 C C . LEU A 1 82 ? 9.698 -8.942 7.780 1.00 93.62 82 LEU A C 1
ATOM 625 O O . LEU A 1 82 ? 10.162 -9.752 8.579 1.00 93.62 82 LEU A O 1
ATOM 629 N N . THR A 1 83 ? 10.239 -7.738 7.594 1.00 95.62 83 THR A N 1
ATOM 630 C CA . THR A 1 83 ? 11.310 -7.210 8.444 1.00 95.62 83 THR A CA 1
ATOM 631 C C . THR A 1 83 ? 10.795 -7.020 9.873 1.00 95.62 83 THR A C 1
ATOM 633 O O . THR A 1 83 ? 9.605 -6.768 10.076 1.00 95.62 83 THR A O 1
ATOM 636 N N . ASP A 1 84 ? 11.685 -7.125 10.863 1.00 96.38 84 ASP A N 1
ATOM 637 C CA . ASP A 1 84 ? 11.345 -6.837 12.256 1.00 96.38 84 ASP A CA 1
ATOM 638 C C . ASP A 1 84 ? 10.679 -5.445 12.379 1.00 96.38 84 ASP A C 1
ATOM 640 O O . ASP A 1 84 ? 11.183 -4.476 11.794 1.00 96.38 84 ASP A O 1
ATOM 644 N N . PRO A 1 85 ? 9.545 -5.312 13.096 1.00 93.81 85 PRO A N 1
ATOM 645 C CA . PRO A 1 85 ? 8.825 -4.046 13.196 1.00 93.81 85 PRO A CA 1
ATOM 646 C C . PRO A 1 85 ? 9.673 -2.877 13.712 1.00 93.81 85 PRO A C 1
ATOM 648 O O . PRO A 1 85 ? 9.487 -1.748 13.247 1.00 93.81 85 PRO A O 1
ATOM 651 N N . ASP A 1 86 ? 10.617 -3.127 14.623 1.00 95.75 86 ASP A N 1
ATOM 652 C CA . ASP A 1 86 ? 11.493 -2.086 15.166 1.00 95.75 86 ASP A CA 1
ATOM 653 C C . ASP A 1 86 ? 12.496 -1.601 14.109 1.00 95.75 86 ASP A C 1
ATOM 655 O O . ASP A 1 86 ? 12.834 -0.416 14.058 1.00 95.75 86 ASP A O 1
ATOM 659 N N . GLU A 1 87 ? 12.933 -2.483 13.209 1.00 94.69 87 GLU A N 1
ATOM 660 C CA . GLU A 1 87 ? 13.766 -2.113 12.060 1.00 94.69 87 GLU A CA 1
ATOM 661 C C . GLU A 1 87 ? 12.968 -1.334 11.005 1.00 94.69 87 GLU A C 1
ATOM 663 O O . GLU A 1 87 ? 13.444 -0.312 10.503 1.00 94.69 87 GLU A O 1
ATOM 668 N N . ILE A 1 88 ? 11.716 -1.723 10.733 1.00 94.31 88 ILE A N 1
ATOM 669 C CA . ILE A 1 88 ? 10.821 -0.945 9.857 1.00 94.31 88 ILE A CA 1
ATOM 670 C C . ILE A 1 88 ? 10.625 0.469 10.422 1.00 94.31 88 ILE A C 1
ATOM 672 O O . ILE A 1 88 ? 10.695 1.453 9.678 1.00 94.31 88 ILE A O 1
ATOM 676 N N . ALA A 1 89 ? 10.431 0.602 11.737 1.00 93.81 89 ALA A N 1
ATOM 677 C CA . ALA A 1 89 ? 10.311 1.904 12.384 1.00 93.81 89 ALA A CA 1
ATOM 678 C C . ALA A 1 89 ? 11.577 2.757 12.190 1.00 93.81 89 ALA A C 1
ATOM 680 O O . ALA A 1 89 ? 11.469 3.941 11.863 1.00 93.81 89 ALA A O 1
ATOM 681 N N . LYS A 1 90 ? 12.777 2.170 12.311 1.00 92.81 90 LYS A N 1
ATOM 682 C CA . LYS A 1 90 ? 14.048 2.871 12.044 1.00 92.81 90 LYS A CA 1
ATOM 683 C C . LYS A 1 90 ? 14.146 3.351 10.597 1.00 92.81 90 LYS A C 1
ATOM 685 O O . LYS A 1 90 ? 14.559 4.489 10.375 1.00 92.81 90 LYS A O 1
ATOM 690 N N . TYR A 1 91 ? 13.735 2.535 9.625 1.00 91.56 91 TYR A N 1
ATOM 691 C CA . TYR A 1 91 ? 13.717 2.930 8.215 1.00 91.56 91 TYR A CA 1
ATOM 692 C C . TYR A 1 91 ? 12.807 4.127 7.947 1.00 91.56 91 TYR A C 1
ATOM 694 O O . TYR A 1 91 ? 13.205 5.056 7.243 1.00 91.56 91 TYR A O 1
ATOM 702 N N . VAL A 1 92 ? 11.609 4.133 8.534 1.00 91.44 92 VAL A N 1
ATOM 703 C CA . VAL A 1 92 ? 10.672 5.254 8.400 1.00 91.44 92 VAL A CA 1
ATOM 704 C C . VAL A 1 92 ? 11.226 6.504 9.088 1.00 91.44 92 VAL A C 1
ATOM 706 O O . VAL A 1 92 ? 11.244 7.568 8.479 1.00 91.44 92 VAL A O 1
ATOM 709 N N . LEU A 1 93 ? 11.748 6.387 10.312 1.00 90.31 93 LEU A N 1
ATOM 710 C CA . LEU A 1 93 ? 12.305 7.522 11.063 1.00 90.31 93 LEU A CA 1
ATOM 711 C C . LEU A 1 93 ? 13.551 8.127 10.403 1.00 90.31 93 LEU A C 1
ATOM 713 O O . LEU A 1 93 ? 13.778 9.335 10.492 1.00 90.31 93 LEU A O 1
ATOM 717 N N . TRP A 1 94 ? 14.356 7.316 9.713 1.00 87.38 94 TRP A N 1
ATOM 718 C CA . TRP A 1 94 ? 15.502 7.803 8.945 1.00 87.38 94 TRP A CA 1
ATOM 719 C C . TRP A 1 94 ? 15.085 8.789 7.839 1.00 87.38 94 TRP A C 1
ATOM 721 O O . TRP A 1 94 ? 15.817 9.742 7.552 1.00 87.38 94 TRP A O 1
ATOM 731 N N . MET A 1 95 ? 13.882 8.627 7.273 1.00 87.00 95 MET A N 1
ATOM 732 C CA . MET A 1 95 ? 13.365 9.503 6.215 1.00 87.00 95 MET A CA 1
ATOM 733 C C . MET A 1 95 ? 13.173 10.946 6.672 1.00 87.00 95 MET A C 1
ATOM 735 O O . MET A 1 95 ? 13.289 11.844 5.845 1.00 87.00 95 MET A O 1
ATOM 739 N N . ASP A 1 96 ? 12.972 11.188 7.969 1.00 81.31 96 ASP A N 1
ATOM 740 C CA . ASP A 1 96 ? 12.755 12.523 8.542 1.00 81.31 96 ASP A CA 1
ATOM 741 C C . ASP A 1 96 ? 14.060 13.308 8.787 1.00 81.31 96 ASP A C 1
ATOM 743 O O . ASP A 1 96 ? 14.093 14.298 9.526 1.00 81.31 96 ASP A O 1
ATOM 747 N N . GLY A 1 97 ? 15.159 12.891 8.149 1.00 67.94 97 GLY A N 1
ATOM 748 C CA . GLY A 1 97 ? 16.423 13.627 8.152 1.00 67.94 97 GLY A CA 1
ATOM 749 C C . GLY A 1 97 ? 17.184 13.530 9.474 1.00 67.94 97 GLY A C 1
ATOM 750 O O . GLY A 1 97 ? 17.852 14.483 9.869 1.00 67.94 97 GLY A O 1
ATOM 751 N N . GLY A 1 98 ? 17.068 12.397 10.177 1.00 55.31 98 GLY A N 1
ATOM 752 C CA . GLY A 1 98 ? 17.886 12.102 11.359 1.00 55.31 98 GLY A CA 1
ATOM 753 C C . GLY A 1 98 ? 17.488 12.847 12.637 1.00 55.31 98 GLY A C 1
ATOM 754 O O . GLY A 1 98 ? 18.279 12.904 13.575 1.00 55.31 98 GLY A O 1
ATOM 755 N N . LYS A 1 99 ? 16.267 13.393 12.732 1.00 51.09 99 LYS A N 1
ATOM 756 C CA . LYS A 1 99 ? 15.739 13.959 13.989 1.00 51.09 99 LYS A CA 1
ATOM 757 C C . LYS A 1 99 ? 15.211 12.874 14.933 1.00 51.09 99 LYS A C 1
ATOM 759 O O . LYS A 1 99 ? 14.110 12.986 15.462 1.00 51.09 99 LYS A O 1
ATOM 764 N N . VAL A 1 100 ? 15.985 11.820 15.167 1.00 49.62 100 VAL A N 1
ATOM 765 C CA . VAL A 1 100 ? 15.689 10.902 16.270 1.00 49.62 100 VAL A CA 1
ATOM 766 C C . VAL A 1 100 ? 16.222 11.576 17.530 1.00 49.62 100 VAL A C 1
ATOM 768 O O . VAL A 1 100 ? 17.421 11.846 17.625 1.00 49.62 100 VAL A O 1
ATOM 771 N N . ALA A 1 101 ? 15.344 11.928 18.469 1.00 41.50 101 ALA A N 1
ATOM 772 C CA . ALA A 1 101 ? 15.750 12.556 19.723 1.00 41.50 101 ALA A CA 1
ATOM 773 C C . ALA A 1 101 ? 16.816 11.685 20.417 1.00 41.50 101 ALA A C 1
ATOM 775 O O . ALA A 1 101 ? 16.519 10.597 20.897 1.00 41.50 101 ALA A O 1
ATOM 776 N N . GLY A 1 102 ? 18.070 12.151 20.421 1.00 42.91 102 GLY A N 1
ATOM 777 C CA . GLY A 1 102 ? 19.199 11.486 21.081 1.00 42.91 102 GLY A CA 1
ATOM 778 C C . GLY A 1 102 ? 20.162 10.690 20.187 1.00 42.91 102 GLY A C 1
ATOM 779 O O . GLY A 1 102 ? 21.233 10.342 20.674 1.00 42.91 102 GLY A O 1
ATOM 780 N N . MET A 1 103 ? 19.872 10.460 18.899 1.00 42.81 103 MET A N 1
ATOM 781 C CA . MET A 1 103 ? 20.779 9.737 17.987 1.00 42.81 103 MET A CA 1
ATOM 782 C C . MET A 1 103 ? 21.305 10.686 16.901 1.00 42.81 103 MET A C 1
ATOM 784 O O . MET A 1 103 ? 20.609 10.997 15.937 1.00 42.81 103 MET A O 1
ATOM 788 N N . ARG A 1 104 ? 22.545 11.174 17.045 1.00 41.72 104 ARG A N 1
ATOM 789 C CA . ARG A 1 104 ? 23.230 11.905 15.965 1.00 41.72 104 ARG A CA 1
ATOM 790 C C . ARG A 1 104 ? 23.708 10.896 14.924 1.00 41.72 104 ARG A C 1
ATOM 792 O O . ARG A 1 104 ? 24.710 10.227 15.150 1.00 41.72 104 ARG A O 1
ATOM 799 N N . ILE A 1 105 ? 23.012 10.801 13.795 1.00 48.78 105 ILE A N 1
ATOM 800 C CA . ILE A 1 105 ? 23.576 10.178 12.594 1.00 48.78 105 ILE A CA 1
ATOM 801 C C . ILE A 1 105 ? 24.402 11.256 11.888 1.00 48.78 105 ILE A C 1
ATOM 803 O O . ILE A 1 105 ? 23.908 12.356 11.643 1.00 48.78 105 ILE A O 1
ATOM 807 N N . ASP A 1 106 ? 25.682 10.975 11.655 1.00 37.38 106 ASP A N 1
ATOM 808 C CA . ASP A 1 106 ? 26.630 11.905 11.042 1.00 37.38 106 ASP A CA 1
ATOM 809 C C . ASP A 1 106 ? 26.130 12.354 9.653 1.00 37.38 106 ASP A C 1
ATOM 811 O O . ASP A 1 106 ? 25.937 11.546 8.745 1.00 37.38 106 ASP A O 1
ATOM 815 N N . ALA A 1 107 ? 25.912 13.663 9.497 1.00 47.97 107 ALA A N 1
ATOM 816 C CA . ALA A 1 107 ? 25.397 14.299 8.283 1.00 47.97 107 ALA A CA 1
ATOM 817 C C . ALA A 1 107 ? 26.438 14.412 7.145 1.00 47.97 107 ALA A C 1
ATOM 819 O O . ALA A 1 107 ? 26.192 15.072 6.133 1.00 47.97 107 ALA A O 1
ATOM 820 N N . SER A 1 108 ? 27.619 13.806 7.280 1.00 42.12 108 SER A N 1
ATOM 821 C CA . SER A 1 108 ? 28.690 13.872 6.277 1.00 42.12 108 SER A CA 1
ATOM 822 C C . SER A 1 108 ? 28.396 13.108 4.979 1.00 42.12 108 SER A C 1
ATOM 824 O O . SER A 1 108 ? 29.042 13.384 3.968 1.00 42.12 108 SER A O 1
ATOM 826 N N . VAL A 1 109 ? 27.389 12.225 4.951 1.00 48.47 109 VAL A N 1
ATOM 827 C CA . VAL A 1 109 ? 27.013 11.453 3.746 1.00 48.47 109 VAL A CA 1
ATOM 828 C C . VAL A 1 109 ? 26.147 12.258 2.757 1.00 48.47 109 VAL A C 1
ATOM 830 O O . VAL A 1 109 ? 26.066 11.909 1.582 1.00 48.47 109 VAL A O 1
ATOM 833 N N . ASP A 1 110 ? 25.581 13.403 3.157 1.00 43.53 110 ASP A N 1
ATOM 834 C CA . ASP A 1 110 ? 24.679 14.208 2.308 1.00 43.53 110 ASP A CA 1
ATOM 835 C C . ASP A 1 110 ? 25.392 15.063 1.234 1.00 43.53 110 ASP A C 1
ATOM 837 O O . ASP A 1 110 ? 24.761 15.858 0.532 1.00 43.53 110 ASP A O 1
ATOM 841 N N . ARG A 1 111 ? 26.710 14.917 1.047 1.00 41.94 111 ARG A N 1
ATOM 842 C CA . ARG A 1 111 ? 27.463 15.678 0.035 1.00 41.94 111 ARG A CA 1
ATOM 843 C C . ARG A 1 111 ? 27.533 14.958 -1.321 1.00 41.94 111 ARG A C 1
ATOM 845 O O . ARG A 1 111 ? 28.576 14.961 -1.967 1.00 41.94 111 ARG A O 1
ATOM 852 N N . VAL A 1 112 ? 26.422 14.384 -1.787 1.00 43.94 112 VAL A N 1
ATOM 853 C CA . VAL A 1 112 ? 26.246 14.071 -3.216 1.00 43.94 112 VAL A CA 1
ATOM 854 C C . VAL A 1 112 ? 25.638 15.298 -3.889 1.00 43.94 112 VAL A C 1
ATOM 856 O O . VAL A 1 112 ? 24.536 15.740 -3.570 1.00 43.94 112 VAL A O 1
ATOM 859 N N . SER A 1 113 ? 26.421 15.893 -4.785 1.00 38.66 113 SER A N 1
ATOM 860 C CA . SER A 1 113 ? 26.122 17.096 -5.556 1.00 38.66 113 SER A CA 1
ATOM 861 C C . SER A 1 113 ? 24.678 17.142 -6.063 1.00 38.66 113 SER A C 1
ATOM 863 O O . SER A 1 113 ? 24.262 16.317 -6.872 1.00 38.66 113 SER A O 1
ATOM 865 N N . ARG A 1 114 ? 23.936 18.163 -5.622 1.00 38.88 114 ARG A N 1
ATOM 866 C CA . ARG A 1 114 ? 22.616 18.537 -6.148 1.00 38.88 114 ARG A CA 1
ATOM 867 C C . ARG A 1 114 ? 22.659 18.634 -7.683 1.00 38.88 114 ARG A C 1
ATOM 869 O O . ARG A 1 114 ? 23.311 19.557 -8.182 1.00 38.88 114 ARG A O 1
ATOM 876 N N . PRO A 1 115 ? 21.925 17.810 -8.451 1.00 38.03 115 PRO A N 1
ATOM 877 C CA . PRO A 1 115 ? 21.568 18.204 -9.802 1.00 38.03 115 PRO A CA 1
ATOM 878 C C . PRO A 1 115 ? 20.582 19.374 -9.685 1.00 38.03 115 PRO A C 1
ATOM 880 O O . PRO A 1 115 ? 19.690 19.382 -8.835 1.00 38.03 115 PRO A O 1
ATOM 883 N N . GLY A 1 116 ? 20.807 20.420 -10.479 1.00 38.84 116 GLY A N 1
ATOM 884 C CA . GLY A 1 116 ? 20.069 21.679 -10.409 1.00 38.84 116 GLY A CA 1
ATOM 885 C C . GLY A 1 116 ? 18.547 21.502 -10.417 1.00 38.84 116 GLY A C 1
ATOM 886 O O . GLY A 1 116 ? 18.032 20.619 -11.093 1.00 38.84 116 GLY A O 1
ATOM 887 N N . ARG A 1 117 ? 17.865 22.376 -9.652 1.00 44.47 117 ARG A N 1
ATOM 888 C CA . ARG A 1 117 ? 16.402 22.577 -9.562 1.00 44.47 117 ARG A CA 1
ATOM 889 C C . ARG A 1 117 ? 15.596 21.635 -10.462 1.00 44.47 117 ARG A C 1
ATOM 891 O O . ARG A 1 117 ? 15.452 21.904 -11.657 1.00 44.47 117 ARG A O 1
ATOM 898 N N . ALA A 1 118 ? 15.024 20.593 -9.858 1.00 41.94 118 ALA A N 1
ATOM 899 C CA . ALA A 1 118 ? 14.008 19.763 -10.484 1.00 41.94 118 ALA A CA 1
ATOM 900 C C . ALA A 1 118 ? 12.988 20.660 -11.202 1.00 41.94 118 ALA A C 1
ATOM 902 O O . ALA A 1 118 ? 12.401 21.582 -10.621 1.00 41.94 118 ALA A O 1
ATOM 903 N N . ARG A 1 119 ? 12.835 20.444 -12.511 1.00 42.84 119 ARG A N 1
ATOM 904 C CA . ARG A 1 119 ? 11.808 21.114 -13.303 1.00 42.84 119 ARG A CA 1
ATOM 905 C C . ARG A 1 119 ? 10.465 20.705 -12.709 1.00 42.84 119 ARG A C 1
ATOM 907 O O . ARG A 1 119 ? 10.148 19.522 -12.670 1.00 42.84 119 ARG A O 1
ATOM 914 N N . ARG A 1 120 ? 9.694 21.695 -12.251 1.00 38.41 120 ARG A N 1
ATOM 915 C CA . ARG A 1 120 ? 8.296 21.550 -11.828 1.00 38.41 120 ARG A CA 1
ATOM 916 C C . ARG A 1 120 ? 7.564 20.628 -12.811 1.00 38.41 120 ARG A C 1
ATOM 918 O O . ARG A 1 120 ? 7.444 20.979 -13.986 1.00 38.41 120 ARG A O 1
ATOM 925 N N . TRP A 1 121 ? 7.088 19.485 -12.321 1.00 29.12 121 TRP A N 1
ATOM 926 C CA . TRP A 1 121 ? 6.198 18.588 -13.055 1.00 29.12 121 TRP A CA 1
ATOM 927 C C . TRP A 1 121 ? 5.016 19.406 -13.598 1.00 29.12 121 TRP A C 1
ATOM 929 O O . TRP A 1 121 ? 4.305 20.068 -12.838 1.00 29.12 121 TRP A O 1
ATOM 939 N N . ARG A 1 122 ? 4.842 19.426 -14.924 1.00 32.62 122 ARG A N 1
ATOM 940 C CA . ARG A 1 122 ? 3.623 19.926 -15.568 1.00 32.62 122 ARG A CA 1
ATOM 941 C C . ARG A 1 122 ? 2.791 18.701 -15.945 1.00 32.62 122 ARG A C 1
ATOM 943 O O . ARG A 1 122 ? 3.320 17.861 -16.670 1.00 32.62 122 ARG A O 1
ATOM 950 N N . PRO A 1 123 ? 1.534 18.575 -15.490 1.00 31.39 123 PRO A N 1
ATOM 951 C CA . PRO A 1 123 ? 0.670 17.512 -15.979 1.00 31.39 123 PRO A CA 1
ATOM 952 C C . PRO A 1 123 ? 0.458 17.681 -17.489 1.00 31.39 123 PRO A C 1
ATOM 954 O O . PRO A 1 123 ? 0.273 18.796 -17.987 1.00 31.39 123 PRO A O 1
ATOM 957 N N . CYS A 1 124 ? 0.521 16.568 -18.216 1.00 30.78 124 CYS A N 1
ATOM 958 C CA . CYS A 1 124 ? 0.178 16.516 -19.630 1.00 30.78 124 CYS A CA 1
ATOM 959 C C . CYS A 1 124 ? -1.326 16.820 -19.765 1.00 30.78 124 CYS A C 1
ATOM 961 O O . CYS A 1 124 ? -2.134 16.108 -19.175 1.00 30.78 124 CYS A O 1
ATOM 963 N N . GLY A 1 125 ? -1.699 17.890 -20.481 1.00 40.50 125 GLY A N 1
ATOM 964 C CA . GLY A 1 125 ? -3.101 18.154 -20.851 1.00 40.50 125 GLY A CA 1
ATOM 965 C C . GLY A 1 125 ? -3.688 19.537 -20.538 1.00 40.50 125 GLY A C 1
ATOM 966 O O . GLY A 1 125 ? -4.833 19.784 -20.900 1.00 40.50 125 GLY A O 1
ATOM 967 N N . ALA A 1 126 ? -2.958 20.476 -19.930 1.00 36.09 126 ALA A N 1
ATOM 968 C CA . ALA A 1 126 ? -3.466 21.845 -19.786 1.00 36.09 126 ALA A CA 1
ATOM 969 C C . ALA A 1 126 ? -3.193 22.666 -21.061 1.00 36.09 126 ALA A C 1
ATOM 971 O O . ALA A 1 126 ? -2.056 23.075 -21.310 1.00 36.09 126 ALA A O 1
ATOM 972 N N . ALA A 1 127 ? -4.233 22.918 -21.861 1.00 38.28 127 ALA A N 1
ATOM 973 C CA . ALA A 1 127 ? -4.176 23.892 -22.949 1.00 38.28 127 ALA A CA 1
ATOM 974 C C . ALA A 1 127 ? -3.742 25.270 -22.399 1.00 38.28 127 ALA A C 1
ATOM 976 O O . ALA A 1 127 ? -4.205 25.677 -21.328 1.00 38.28 127 ALA A O 1
ATOM 977 N N . PRO A 1 128 ? -2.848 26.009 -23.079 1.00 40.59 128 PRO A N 1
ATOM 978 C CA . PRO A 1 128 ? -2.427 27.318 -22.604 1.00 40.59 128 PRO A CA 1
ATOM 979 C C . PRO A 1 128 ? -3.605 28.298 -22.656 1.00 40.59 128 PRO A C 1
ATOM 981 O O . PRO A 1 128 ? -4.148 28.572 -23.725 1.00 40.59 128 PRO A O 1
ATOM 984 N N . SER A 1 129 ? -3.986 28.864 -21.506 1.00 49.78 129 SER A N 1
ATOM 985 C CA . SER A 1 129 ? -4.912 29.998 -21.469 1.00 49.78 129 SER A CA 1
ATOM 986 C C . SER A 1 129 ? -4.286 31.167 -22.230 1.00 49.78 129 SER A C 1
ATOM 988 O O . SER A 1 129 ? -3.183 31.610 -21.884 1.00 49.78 129 SER A O 1
ATOM 990 N N . ALA A 1 130 ? -4.978 31.667 -23.252 1.00 41.62 130 ALA A N 1
ATOM 991 C CA . ALA A 1 130 ? -4.557 32.820 -24.033 1.00 41.62 130 ALA A CA 1
ATOM 992 C C . ALA A 1 130 ? -4.254 34.014 -23.110 1.00 41.62 130 ALA A C 1
ATOM 994 O O . ALA A 1 130 ? -5.128 34.520 -22.406 1.00 41.62 130 ALA A O 1
ATOM 995 N N . ARG A 1 131 ? -2.998 34.473 -23.097 1.00 43.59 131 ARG A N 1
ATOM 996 C CA . ARG A 1 131 ? -2.642 35.760 -22.493 1.00 43.59 131 ARG A CA 1
ATOM 997 C C . ARG A 1 131 ? -3.209 36.859 -23.384 1.00 43.59 131 ARG A C 1
ATOM 999 O O . ARG A 1 131 ? -2.831 36.951 -24.548 1.00 43.59 131 ARG A O 1
ATOM 1006 N N . ALA A 1 132 ? -4.079 37.696 -22.827 1.00 46.06 132 ALA A N 1
ATOM 1007 C CA . ALA A 1 132 ? -4.525 38.922 -23.472 1.00 46.06 132 ALA A CA 1
ATOM 1008 C C . ALA A 1 132 ? -3.307 39.774 -23.877 1.00 46.06 132 ALA A C 1
ATOM 1010 O O . ALA A 1 132 ? -2.439 40.079 -23.051 1.00 46.06 132 ALA A O 1
ATOM 1011 N N . ALA A 1 133 ? -3.231 40.122 -25.160 1.00 42.47 133 ALA A N 1
ATOM 1012 C CA . ALA A 1 133 ? -2.212 41.006 -25.701 1.00 42.47 133 ALA A CA 1
ATOM 1013 C C . ALA A 1 133 ? -2.353 42.403 -25.077 1.00 42.47 133 ALA A C 1
ATOM 1015 O O . ALA A 1 133 ? -3.430 42.997 -25.086 1.00 42.47 133 ALA A O 1
ATOM 1016 N N . ARG A 1 134 ? -1.255 42.942 -24.535 1.00 47.56 134 ARG A N 1
ATOM 1017 C CA . ARG A 1 134 ? -1.168 44.363 -24.177 1.00 47.56 134 ARG A CA 1
ATOM 1018 C C . ARG A 1 134 ? -1.109 45.190 -25.470 1.00 47.56 134 ARG A C 1
ATOM 1020 O O . ARG A 1 134 ? -0.276 44.870 -26.317 1.00 47.56 134 ARG A O 1
ATOM 1027 N N . PRO A 1 135 ? -1.921 46.247 -25.635 1.00 43.94 135 PRO A N 1
ATOM 1028 C CA . PRO A 1 135 ? -1.805 47.115 -26.797 1.00 43.94 135 PRO A CA 1
ATOM 1029 C C . PRO A 1 135 ? -0.533 47.973 -26.708 1.00 43.94 135 PRO A C 1
ATOM 1031 O O . PRO A 1 135 ? -0.192 48.500 -25.648 1.00 43.94 135 PRO A O 1
ATOM 1034 N N . LEU A 1 136 ? 0.174 48.095 -27.835 1.00 56.59 136 LEU A N 1
ATOM 1035 C CA . LEU A 1 136 ? 1.306 49.008 -28.011 1.00 56.59 136 LEU A CA 1
ATOM 1036 C C . LEU A 1 136 ? 0.817 50.469 -27.963 1.00 56.59 136 LEU A C 1
ATOM 1038 O O . LEU A 1 136 ? -0.253 50.761 -28.505 1.00 56.59 136 LEU A O 1
ATOM 1042 N N . PRO A 1 137 ? 1.579 51.407 -27.370 1.00 48.28 137 PRO A N 1
ATOM 1043 C CA . PRO A 1 137 ? 1.224 52.817 -27.424 1.00 48.28 137 PRO A CA 1
ATOM 1044 C C . PRO A 1 137 ? 1.354 53.337 -28.861 1.00 48.28 137 PRO A C 1
ATOM 1046 O O . PRO A 1 137 ? 2.389 53.180 -29.513 1.00 48.28 137 PRO A O 1
ATOM 1049 N N . ARG A 1 138 ? 0.281 53.968 -29.346 1.00 50.47 138 ARG A N 1
ATOM 1050 C CA . ARG A 1 138 ? 0.260 54.711 -30.608 1.00 50.47 138 ARG A CA 1
ATOM 1051 C C . ARG A 1 138 ? 1.243 55.877 -30.498 1.00 50.47 138 ARG A C 1
ATOM 1053 O O . ARG A 1 138 ? 1.100 56.712 -29.609 1.00 50.47 138 ARG A O 1
ATOM 1060 N N . ARG A 1 139 ? 2.230 55.935 -31.394 1.00 42.38 139 ARG A N 1
ATOM 1061 C CA . ARG A 1 139 ? 3.005 57.158 -31.625 1.00 42.38 139 ARG A CA 1
ATOM 1062 C C . ARG A 1 139 ? 2.085 58.159 -32.326 1.00 42.38 139 ARG A C 1
ATOM 1064 O O . ARG A 1 139 ? 1.550 57.846 -33.387 1.00 42.38 139 ARG A O 1
ATOM 1071 N N . CYS A 1 140 ? 1.866 59.310 -31.701 1.00 49.62 140 CYS A N 1
ATOM 1072 C CA . CYS A 1 140 ? 1.393 60.502 -32.398 1.00 49.62 140 CYS A CA 1
ATOM 1073 C C . CYS A 1 140 ? 2.538 61.067 -33.257 1.00 49.62 140 CYS A C 1
ATOM 1075 O O . CYS A 1 140 ? 3.699 60.770 -32.973 1.00 49.62 140 CYS A O 1
ATOM 1077 N N . ALA A 1 141 ? 2.143 61.793 -34.307 1.00 46.53 141 ALA A N 1
ATOM 1078 C CA . ALA A 1 141 ? 2.937 62.331 -35.417 1.00 46.53 141 ALA A CA 1
ATOM 1079 C C . ALA A 1 141 ? 4.304 62.930 -35.051 1.00 46.53 141 ALA A C 1
ATOM 1081 O O . ALA A 1 141 ? 4.400 63.586 -33.990 1.00 46.53 141 ALA A O 1
#

Radius of gyration: 23.36 Å; chains: 1; bounding box: 46×78×56 Å